Protein AF-A0A967KNW8-F1 (afdb_monomer_lite)

Foldseek 3Di:
DDDPDLADAFAADALDPPDPCVVCCVVQVWDFDPDPVRGTCAGPVGHNVNNVVSVVVRVVCCVPRNVPD

Sequence (69 aa):
MALQPHHLQIEPVKLLPGSPLRDQAAELQIHFDPNPPYTILDSPNFPYEDLHRLQDISRILDLTYNSGC

Structure (mmCIF, N/CA/C/O backbone):
data_AF-A0A967KNW8-F1
#
_entry.id   AF-A0A967KNW8-F1
#
loop_
_atom_site.group_PDB
_atom_site.id
_atom_site.type_symbol
_atom_site.label_atom_id
_atom_site.label_alt_id
_atom_site.label_comp_id
_atom_site.label_asym_id
_atom_site.label_entity_id
_atom_site.label_seq_id
_atom_site.pdbx_PDB_ins_code
_atom_site.Cartn_x
_atom_site.Cartn_y
_atom_site.Cartn_z
_atom_site.occupancy
_atom_site.B_iso_or_equiv
_atom_site.auth_seq_id
_atom_site.auth_comp_id
_atom_site.auth_asym_id
_atom_site.auth_atom_id
_atom_site.pdbx_PDB_model_num
ATOM 1 N N . MET A 1 1 ? 13.500 21.343 -12.249 1.00 48.12 1 MET A N 1
ATOM 2 C CA . MET A 1 1 ? 14.330 20.188 -11.847 1.00 48.12 1 MET A CA 1
ATOM 3 C C . MET A 1 1 ? 13.505 18.938 -12.069 1.00 48.12 1 MET A C 1
ATOM 5 O O . MET A 1 1 ? 12.434 18.848 -11.487 1.00 48.12 1 MET A O 1
ATOM 9 N N . ALA A 1 2 ? 13.945 18.040 -12.949 1.00 77.00 2 ALA A N 1
ATOM 10 C CA . ALA A 1 2 ? 13.321 16.728 -13.094 1.00 77.00 2 ALA A CA 1
ATOM 11 C C . ALA A 1 2 ? 14.001 15.764 -12.115 1.00 77.00 2 ALA A C 1
ATOM 13 O O . ALA A 1 2 ? 15.227 15.760 -12.017 1.00 77.00 2 ALA A O 1
ATOM 14 N N . LEU A 1 3 ? 13.213 14.988 -11.375 1.00 73.31 3 LEU A N 1
ATOM 15 C CA . LEU A 1 3 ? 13.729 13.871 -10.590 1.00 73.31 3 LEU A CA 1
ATOM 16 C C . LEU A 1 3 ? 14.256 12.827 -11.592 1.00 73.31 3 LEU A C 1
ATOM 18 O O . LEU A 1 3 ? 13.512 12.410 -12.475 1.00 73.31 3 LEU A O 1
ATOM 22 N N . GLN A 1 4 ? 15.533 12.452 -11.496 1.00 84.81 4 GLN A N 1
ATOM 23 C CA . GLN A 1 4 ? 16.176 11.409 -12.312 1.00 84.81 4 GLN A CA 1
ATOM 24 C C . GLN A 1 4 ? 16.478 10.199 -11.416 1.00 84.81 4 GLN A C 1
ATOM 26 O O . GLN A 1 4 ? 17.634 9.992 -11.041 1.00 84.81 4 GLN A O 1
ATOM 31 N N . PRO A 1 5 ? 15.451 9.466 -10.948 1.00 88.94 5 PRO A N 1
ATOM 32 C CA . PRO A 1 5 ? 15.688 8.329 -10.074 1.00 88.94 5 PRO A CA 1
ATOM 33 C C . PRO A 1 5 ? 16.434 7.219 -10.827 1.00 88.94 5 PRO A C 1
ATOM 35 O O . PRO A 1 5 ? 16.308 7.074 -12.032 1.00 88.94 5 PRO A O 1
ATOM 38 N N . HIS A 1 6 ? 17.211 6.410 -10.111 1.00 88.62 6 HIS A N 1
ATOM 39 C CA . HIS A 1 6 ? 17.788 5.188 -10.689 1.00 88.62 6 HIS A CA 1
ATOM 40 C C . HIS A 1 6 ? 16.786 4.026 -10.672 1.00 88.62 6 HIS A C 1
ATOM 42 O O . HIS A 1 6 ? 16.943 3.065 -11.413 1.00 88.62 6 HIS A O 1
ATOM 48 N N . HIS A 1 7 ? 15.782 4.111 -9.796 1.00 90.75 7 HIS A N 1
ATOM 49 C CA . HIS A 1 7 ? 14.748 3.105 -9.620 1.00 90.75 7 HIS A CA 1
ATOM 50 C C . HIS A 1 7 ? 13.441 3.788 -9.217 1.00 90.75 7 HIS A C 1
ATOM 52 O O . HIS A 1 7 ? 13.450 4.691 -8.374 1.00 90.75 7 HIS A O 1
ATOM 58 N N . LEU A 1 8 ? 12.325 3.358 -9.794 1.00 91.75 8 LEU A N 1
ATOM 59 C CA . LEU A 1 8 ? 10.989 3.847 -9.474 1.00 91.75 8 LEU A CA 1
ATOM 60 C C . LEU A 1 8 ? 10.122 2.681 -9.003 1.00 91.75 8 LEU A C 1
ATOM 62 O O . LEU A 1 8 ? 9.993 1.691 -9.710 1.00 91.75 8 LEU A O 1
ATOM 66 N N . GLN A 1 9 ? 9.515 2.808 -7.826 1.00 91.19 9 GLN A N 1
ATOM 67 C CA . GLN A 1 9 ? 8.663 1.771 -7.247 1.00 91.19 9 GLN A CA 1
ATOM 68 C C . GLN A 1 9 ? 7.281 2.344 -6.956 1.00 91.19 9 GLN A C 1
ATOM 70 O O . GLN A 1 9 ? 7.162 3.430 -6.383 1.00 91.19 9 GLN A O 1
ATOM 75 N N . ILE A 1 10 ? 6.246 1.612 -7.357 1.00 92.94 10 ILE A N 1
ATOM 76 C CA . ILE A 1 10 ? 4.852 1.984 -7.141 1.00 92.94 10 ILE A CA 1
ATOM 77 C C . ILE A 1 10 ? 4.179 0.824 -6.411 1.00 92.94 10 ILE A C 1
ATOM 79 O O . ILE A 1 10 ? 4.035 -0.260 -6.956 1.00 92.94 10 ILE A O 1
ATOM 83 N N . GLU A 1 11 ? 3.743 1.048 -5.175 1.00 92.12 11 GLU A N 1
ATOM 84 C CA . GLU A 1 11 ? 3.014 0.039 -4.406 1.00 92.12 11 GLU A CA 1
ATOM 85 C C . GLU A 1 11 ? 1.702 0.608 -3.865 1.00 92.12 11 GLU A C 1
ATOM 87 O O . GLU A 1 11 ? 1.646 1.788 -3.501 1.00 92.12 11 GLU A O 1
ATOM 92 N N . PRO A 1 12 ? 0.651 -0.223 -3.752 1.00 91.88 12 PRO A N 1
ATOM 93 C CA . PRO A 1 12 ? -0.522 0.129 -2.971 1.00 91.88 12 PRO A CA 1
ATOM 94 C C . PRO A 1 12 ? -0.158 0.422 -1.509 1.00 91.88 12 PRO A C 1
ATOM 96 O O . PRO A 1 12 ? 0.739 -0.195 -0.926 1.00 91.88 12 PRO A O 1
ATOM 99 N N . VAL A 1 13 ? -0.890 1.352 -0.893 1.00 93.56 13 VAL A N 1
ATOM 100 C CA . VAL A 1 13 ? -0.671 1.726 0.508 1.00 93.56 13 VAL A CA 1
ATOM 101 C C . VAL A 1 13 ? -1.022 0.573 1.458 1.00 93.56 13 VAL A C 1
ATOM 103 O O . VAL A 1 13 ? -1.962 -0.191 1.224 1.00 93.56 13 VAL A O 1
ATOM 106 N N . LYS A 1 14 ? -0.263 0.459 2.553 1.00 95.31 14 LYS A N 1
ATOM 107 C CA . LYS A 1 14 ? -0.457 -0.544 3.609 1.00 95.31 14 LYS A CA 1
ATOM 108 C C . LYS A 1 14 ? -0.978 0.133 4.873 1.00 95.31 14 LYS A C 1
ATOM 110 O O . LYS A 1 14 ? -0.365 1.078 5.371 1.00 95.31 14 LYS A O 1
ATOM 115 N N . LEU A 1 15 ? -2.089 -0.361 5.410 1.00 96.75 15 LEU A N 1
ATOM 116 C CA . LEU A 1 15 ? -2.744 0.175 6.603 1.00 96.75 15 LEU A CA 1
ATOM 117 C C . LEU A 1 15 ? -2.188 -0.516 7.855 1.00 96.75 15 LEU A C 1
ATOM 119 O O . LEU A 1 15 ? -2.794 -1.413 8.452 1.00 96.75 15 LEU A O 1
ATOM 123 N N . LEU A 1 16 ? -0.978 -0.104 8.237 1.00 97.19 16 LEU A N 1
ATOM 124 C CA . LEU A 1 16 ? -0.229 -0.711 9.337 1.00 97.19 16 LEU A CA 1
ATOM 125 C C . LEU A 1 16 ? -0.949 -0.535 10.691 1.00 97.19 16 LEU A C 1
ATOM 127 O O . LEU A 1 16 ? -1.543 0.523 10.929 1.00 97.19 16 LEU A O 1
ATOM 131 N N . PRO A 1 17 ? -0.895 -1.533 11.596 1.00 95.62 17 PRO A N 1
ATOM 132 C CA . PRO A 1 17 ? -1.412 -1.399 12.958 1.00 95.62 17 PRO A CA 1
ATOM 133 C C . PRO A 1 17 ? -0.851 -0.157 13.668 1.00 95.62 17 PRO A C 1
ATOM 135 O O . PRO A 1 17 ? 0.361 0.041 13.692 1.00 95.6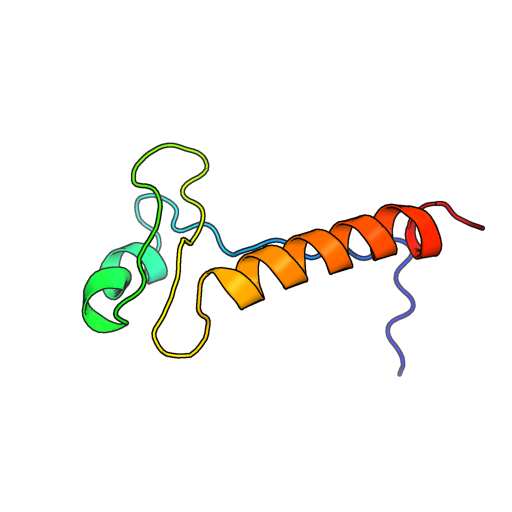2 17 PRO A O 1
ATOM 138 N N . GLY A 1 18 ? -1.732 0.674 14.234 1.00 94.69 18 GLY A N 1
ATOM 139 C CA . GLY A 1 18 ? -1.362 1.916 14.926 1.00 94.69 18 GLY A CA 1
ATOM 140 C C . GLY A 1 18 ? -1.017 3.099 14.013 1.00 94.69 18 GLY A C 1
ATOM 141 O O . GLY A 1 18 ? -0.565 4.129 14.509 1.00 94.69 18 GLY A O 1
ATOM 142 N N . SER A 1 19 ? -1.192 2.973 12.692 1.00 96.69 19 SER A N 1
ATOM 143 C CA . SER A 1 19 ? -1.071 4.117 11.783 1.00 96.69 19 SER A CA 1
ATOM 144 C C . SER A 1 19 ? -2.363 4.949 11.767 1.00 96.69 19 SER A C 1
ATOM 146 O O . SER A 1 19 ? -3.447 4.364 11.711 1.00 96.69 19 SER A O 1
ATOM 148 N N . PRO A 1 20 ? -2.282 6.294 11.704 1.00 97.19 20 PRO A N 1
ATOM 149 C CA . PRO A 1 20 ? -3.472 7.146 11.634 1.00 97.19 20 PRO A CA 1
ATOM 150 C C . PRO A 1 20 ? -4.403 6.802 10.467 1.00 97.19 20 PRO A C 1
ATOM 152 O O . PRO A 1 20 ? -5.619 6.867 10.603 1.00 97.19 20 PRO A O 1
ATOM 155 N N . LEU A 1 21 ? -3.838 6.381 9.329 1.00 95.38 21 LEU A N 1
ATOM 156 C CA . LEU A 1 21 ? -4.617 5.976 8.160 1.00 95.38 21 LEU A CA 1
ATOM 157 C C . LEU A 1 21 ? -5.470 4.729 8.437 1.00 95.38 21 LEU A C 1
ATOM 159 O O . LEU A 1 21 ? -6.587 4.632 7.940 1.00 95.38 21 LEU A O 1
ATOM 163 N N . ARG A 1 22 ? -4.962 3.786 9.244 1.00 96.56 22 ARG A N 1
ATOM 164 C CA . ARG A 1 22 ? -5.733 2.617 9.681 1.00 96.56 22 ARG A CA 1
ATOM 165 C C . ARG A 1 22 ? -6.847 3.016 10.640 1.00 96.56 22 ARG A C 1
ATOM 167 O O . ARG A 1 22 ? -7.960 2.522 10.493 1.00 96.56 22 ARG A O 1
ATOM 174 N N . ASP A 1 23 ? -6.563 3.916 11.577 1.00 96.88 23 ASP 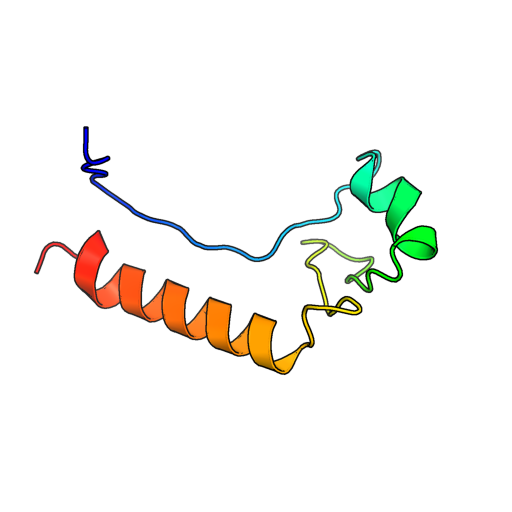A N 1
ATOM 175 C CA . ASP A 1 23 ? -7.552 4.389 12.553 1.00 96.88 23 ASP A CA 1
ATOM 176 C C . ASP A 1 23 ? -8.700 5.157 11.871 1.00 96.88 23 ASP A C 1
ATOM 178 O O . ASP A 1 23 ? -9.853 5.058 12.284 1.00 96.88 23 ASP A O 1
ATOM 182 N N . GLN A 1 24 ? -8.394 5.864 10.780 1.00 97.31 24 GLN A N 1
ATOM 183 C CA . GLN A 1 24 ? -9.348 6.628 9.967 1.00 97.31 24 GLN A CA 1
ATOM 184 C C . GLN A 1 24 ? -9.993 5.811 8.834 1.00 97.31 24 GLN A C 1
ATOM 186 O O . GLN A 1 24 ? -10.845 6.333 8.117 1.00 97.31 24 GLN A O 1
ATOM 191 N N . ALA A 1 25 ? -9.622 4.538 8.648 1.00 97.00 25 ALA A N 1
ATOM 192 C CA . ALA A 1 25 ? -10.026 3.752 7.479 1.00 97.00 25 ALA A CA 1
ATOM 193 C C . ALA A 1 25 ? -11.549 3.650 7.320 1.00 97.00 25 ALA A C 1
ATOM 195 O O . ALA A 1 25 ? -12.060 3.775 6.213 1.00 97.00 25 ALA A O 1
ATOM 196 N N . ALA A 1 26 ? -12.282 3.482 8.424 1.00 96.62 26 ALA A N 1
ATOM 197 C CA . ALA A 1 26 ? -13.741 3.402 8.395 1.00 96.62 26 ALA A CA 1
ATOM 198 C C . ALA A 1 26 ? -14.398 4.729 7.973 1.00 96.62 26 ALA A C 1
ATOM 200 O O . ALA A 1 26 ? -15.339 4.721 7.184 1.00 96.62 26 ALA A O 1
ATOM 201 N N . GLU A 1 27 ? -13.890 5.861 8.468 1.00 97.69 27 GLU A N 1
ATOM 202 C CA . GLU A 1 27 ? -14.387 7.201 8.121 1.00 97.69 27 GLU A CA 1
ATOM 203 C C . GLU A 1 27 ? -14.112 7.532 6.650 1.00 97.69 27 GLU A C 1
ATOM 205 O O . GLU A 1 27 ? -14.979 8.049 5.950 1.00 97.69 27 GLU A O 1
ATOM 210 N N . LEU A 1 28 ? -12.924 7.166 6.167 1.00 96.56 28 LEU A N 1
ATOM 211 C CA . LEU A 1 28 ? -12.496 7.354 4.780 1.00 96.56 28 LEU A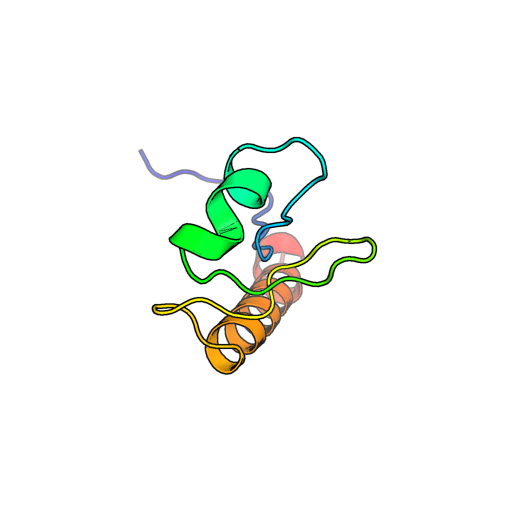 CA 1
ATOM 212 C C . LEU A 1 28 ? -13.031 6.273 3.825 1.00 96.56 28 LEU A C 1
ATOM 214 O O . LEU A 1 28 ? -12.735 6.317 2.632 1.00 96.56 28 LEU A O 1
ATOM 218 N N . GLN A 1 29 ? -13.799 5.306 4.341 1.00 97.50 29 GLN A N 1
ATOM 219 C CA . GLN A 1 29 ? -14.343 4.165 3.598 1.00 97.50 29 GLN A C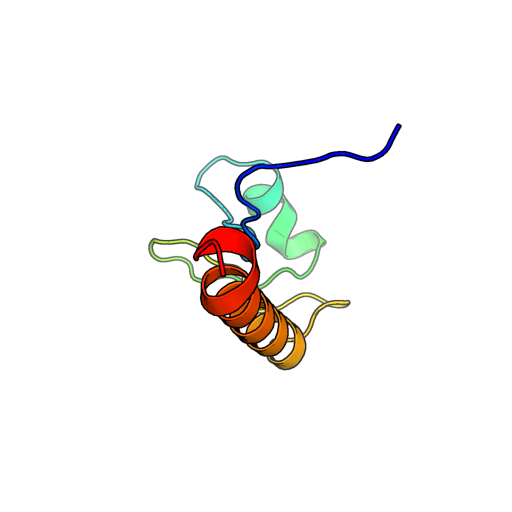A 1
ATOM 220 C C . GLN A 1 29 ? -13.264 3.364 2.844 1.00 97.50 29 GLN A C 1
ATOM 222 O O . GLN A 1 29 ? -13.478 2.892 1.730 1.00 97.50 29 GLN A O 1
ATOM 227 N N . ILE A 1 30 ? -12.082 3.233 3.447 1.00 97.06 30 ILE A N 1
ATOM 228 C CA . ILE A 1 30 ? -10.971 2.445 2.919 1.00 97.06 30 ILE A CA 1
ATOM 229 C C . ILE A 1 30 ? -11.132 1.004 3.394 1.00 97.06 30 ILE A C 1
ATOM 231 O O . ILE A 1 30 ? -11.077 0.720 4.594 1.00 97.06 30 ILE A O 1
ATOM 235 N N . HIS A 1 31 ? -11.261 0.079 2.450 1.00 96.38 31 HIS A N 1
ATOM 236 C CA . HIS A 1 31 ? -11.222 -1.350 2.732 1.00 96.38 31 HIS A CA 1
ATOM 237 C C . HIS A 1 31 ? -9.797 -1.870 2.559 1.00 96.38 31 HIS A C 1
ATOM 239 O O . HIS A 1 31 ? -9.089 -1.497 1.625 1.00 96.38 31 HIS A O 1
ATOM 245 N N . PHE A 1 32 ? -9.352 -2.732 3.468 1.00 96.62 32 PHE A N 1
ATOM 246 C CA . PHE A 1 32 ? -7.998 -3.282 3.472 1.00 96.62 32 PHE A CA 1
ATOM 247 C C . PHE A 1 32 ? -7.984 -4.693 4.068 1.00 96.62 32 PHE A C 1
ATOM 249 O O . PHE A 1 32 ? -8.893 -5.059 4.817 1.00 96.62 32 PHE A O 1
ATOM 256 N N . ASP A 1 33 ? -6.958 -5.487 3.753 1.00 95.88 33 ASP A N 1
ATOM 257 C CA . ASP A 1 33 ? -6.783 -6.814 4.353 1.00 95.88 33 ASP A CA 1
ATOM 258 C C . ASP A 1 33 ? -6.389 -6.670 5.836 1.00 95.88 33 ASP A C 1
ATOM 260 O O . ASP A 1 33 ? -5.378 -6.034 6.148 1.00 95.88 33 ASP A O 1
ATOM 264 N N . PRO A 1 34 ? -7.144 -7.236 6.792 1.00 93.94 34 PRO A N 1
ATOM 265 C CA . PRO A 1 34 ? -6.761 -7.186 8.198 1.00 93.94 34 PRO A CA 1
ATOM 266 C C . PRO A 1 34 ? -5.501 -8.005 8.510 1.00 93.94 34 PRO A C 1
ATOM 268 O O . PRO A 1 34 ? -4.918 -7.793 9.575 1.00 93.94 34 PRO A O 1
ATOM 271 N N . ASN A 1 35 ? -5.078 -8.910 7.624 1.00 96.19 35 ASN A N 1
ATOM 272 C CA . ASN A 1 35 ? -3.865 -9.708 7.759 1.00 96.19 35 ASN A CA 1
ATOM 273 C C . ASN A 1 35 ? -2.677 -9.032 7.058 1.00 96.19 35 ASN A C 1
ATOM 275 O O . ASN A 1 35 ? -2.856 -8.325 6.063 1.00 96.19 35 ASN A O 1
ATOM 279 N N . PRO A 1 36 ? -1.436 -9.261 7.530 1.00 93.81 36 PRO A N 1
ATOM 280 C CA . PRO A 1 36 ? -0.245 -8.863 6.791 1.00 93.81 36 PRO A CA 1
ATOM 281 C C . PRO A 1 36 ? -0.311 -9.357 5.336 1.00 93.81 36 PRO A C 1
ATOM 283 O O . PRO A 1 36 ? -0.626 -10.529 5.122 1.00 93.81 36 PRO A O 1
ATOM 286 N N . PRO A 1 37 ? 0.016 -8.506 4.346 1.00 94.19 37 PRO A N 1
ATOM 287 C CA . PRO A 1 37 ? 0.739 -7.231 4.465 1.00 94.19 37 PRO A CA 1
ATOM 288 C C . PRO A 1 37 ? -0.115 -5.962 4.702 1.00 94.19 37 PRO A C 1
ATOM 290 O O . PRO A 1 37 ? 0.423 -4.860 4.604 1.00 94.19 37 PRO A O 1
ATOM 293 N N . TYR A 1 38 ? -1.397 -6.090 5.063 1.00 96.19 38 TYR A N 1
ATOM 294 C CA . TYR A 1 38 ? -2.336 -4.985 5.332 1.00 96.19 38 TYR A CA 1
ATOM 295 C C . TYR A 1 38 ? -2.631 -4.077 4.138 1.00 96.19 38 TYR A C 1
ATOM 297 O O . TYR A 1 38 ? -2.817 -2.866 4.283 1.00 96.19 38 TYR A O 1
ATOM 305 N N . THR A 1 39 ? -2.611 -4.648 2.941 1.00 95.06 39 THR A N 1
ATOM 306 C CA . THR A 1 39 ? -2.773 -3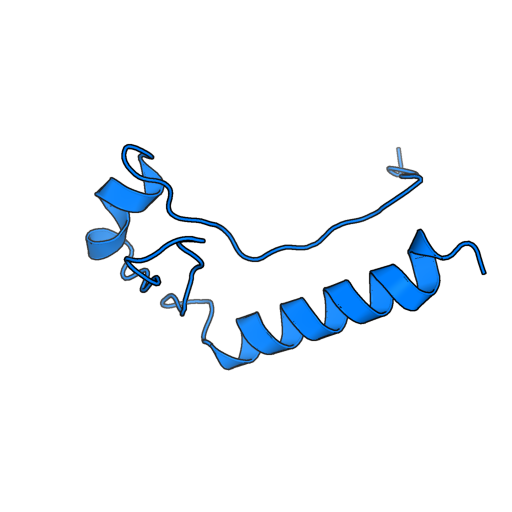.891 1.702 1.00 95.06 39 THR A CA 1
ATOM 307 C C . THR A 1 39 ? -4.204 -3.386 1.548 1.00 95.06 39 THR A C 1
ATOM 309 O O . THR A 1 39 ? -5.161 -4.080 1.896 1.00 95.06 39 THR A O 1
ATOM 312 N N . ILE A 1 40 ? -4.345 -2.176 1.008 1.00 96.12 40 ILE A N 1
ATOM 313 C CA . ILE A 1 40 ? -5.631 -1.633 0.565 1.00 96.12 40 ILE A CA 1
ATOM 314 C C . ILE A 1 40 ? -6.293 -2.541 -0.489 1.00 96.12 40 ILE A C 1
ATOM 316 O O . ILE A 1 40 ? -5.633 -3.045 -1.397 1.00 96.12 40 ILE A O 1
ATOM 320 N N . LEU A 1 41 ? -7.602 -2.739 -0.362 1.00 95.25 41 LEU A N 1
ATOM 321 C CA . LEU A 1 41 ? -8.437 -3.500 -1.293 1.00 95.25 41 LEU A CA 1
ATOM 322 C C . LEU A 1 41 ? -9.222 -2.567 -2.217 1.00 95.25 41 LEU A C 1
ATOM 324 O O . LEU A 1 41 ? -9.280 -2.822 -3.416 1.00 95.25 41 LEU A O 1
ATOM 328 N N . ASP A 1 42 ? -9.776 -1.482 -1.670 1.00 96.38 42 ASP A N 1
ATOM 329 C CA . ASP A 1 42 ? -10.459 -0.422 -2.413 1.00 96.38 42 ASP A CA 1
ATOM 330 C C . ASP A 1 42 ? -10.715 0.816 -1.529 1.00 96.38 42 ASP A C 1
ATOM 332 O O . ASP A 1 42 ? -10.524 0.798 -0.309 1.00 96.38 42 ASP A O 1
ATOM 336 N N . SER A 1 43 ? -11.116 1.914 -2.169 1.00 96.25 43 SER A N 1
ATOM 337 C CA . SER A 1 43 ? -11.591 3.153 -1.541 1.00 96.25 43 SER A CA 1
ATOM 338 C C . SER A 1 43 ? -12.577 3.874 -2.479 1.00 96.25 43 SER A C 1
ATOM 340 O O . SER A 1 43 ? -12.610 3.553 -3.671 1.00 96.25 43 SER A O 1
ATOM 342 N N . PRO A 1 44 ? -13.336 4.891 -2.022 1.00 95.75 44 PRO A N 1
ATOM 343 C CA . PRO A 1 44 ? -14.389 5.528 -2.825 1.00 95.75 44 PRO A CA 1
ATOM 344 C C . PRO A 1 44 ? -13.932 6.094 -4.172 1.00 95.75 44 PRO A C 1
ATOM 346 O O . PRO A 1 44 ? -14.700 6.130 -5.129 1.00 95.75 44 PRO A O 1
ATOM 349 N N . ASN A 1 45 ? -12.681 6.547 -4.249 1.00 92.81 45 ASN A N 1
ATOM 350 C CA . ASN A 1 45 ? -12.096 7.137 -5.453 1.00 92.81 45 ASN A CA 1
ATOM 351 C C . ASN A 1 45 ? -11.098 6.208 -6.149 1.00 92.81 45 ASN A C 1
ATOM 353 O O . ASN A 1 45 ? -10.498 6.611 -7.143 1.00 92.81 45 ASN A O 1
ATOM 357 N N . PHE A 1 46 ? -10.879 5.008 -5.610 1.00 92.75 46 PHE A N 1
ATOM 358 C CA . PHE A 1 46 ? -9.873 4.081 -6.106 1.00 92.75 46 PHE A CA 1
ATOM 359 C C . PHE A 1 46 ? -10.382 2.639 -5.967 1.00 92.75 46 PHE A C 1
ATOM 361 O O . PHE A 1 46 ? -10.123 1.986 -4.948 1.00 92.75 46 PHE A O 1
ATOM 368 N N . PRO A 1 47 ? -11.175 2.163 -6.945 1.00 94.31 47 PRO A N 1
ATOM 369 C CA . PRO A 1 47 ? -11.729 0.819 -6.932 1.00 94.31 47 PRO A CA 1
ATOM 370 C C . PRO A 1 47 ? -10.641 -0.241 -7.127 1.00 94.31 47 PRO A C 1
ATOM 372 O O . PRO A 1 47 ? -9.530 0.029 -7.591 1.00 94.31 47 PRO A O 1
ATOM 375 N N . TYR A 1 48 ? -10.996 -1.487 -6.823 1.00 92.25 48 TYR A N 1
ATOM 376 C CA . TYR A 1 48 ? -10.104 -2.641 -6.946 1.00 92.25 48 TYR A CA 1
ATOM 377 C C . TYR A 1 48 ? -9.465 -2.786 -8.341 1.00 92.25 48 TYR A C 1
ATOM 379 O O . TYR A 1 48 ? -8.291 -3.133 -8.457 1.00 92.25 48 TYR A O 1
ATOM 387 N N . GLU A 1 49 ? -10.211 -2.493 -9.411 1.00 94.44 49 GLU A N 1
ATOM 388 C CA . GLU A 1 49 ? -9.702 -2.577 -10.788 1.00 94.44 49 GLU A CA 1
ATOM 389 C C . GLU A 1 49 ? -8.538 -1.610 -11.054 1.00 94.44 49 GLU A C 1
ATOM 391 O O . GLU A 1 49 ? -7.558 -1.979 -11.706 1.00 94.44 49 GLU A O 1
ATOM 396 N N . ASP A 1 50 ? -8.590 -0.408 -10.479 1.00 94.62 50 ASP A N 1
ATOM 397 C CA . ASP A 1 50 ? -7.527 0.585 -10.611 1.00 94.62 50 ASP A CA 1
ATOM 398 C C . ASP A 1 50 ? -6.303 0.202 -9.772 1.00 94.62 50 ASP A C 1
ATOM 400 O O . ASP A 1 50 ? -5.166 0.357 -10.223 1.00 94.62 50 ASP A O 1
ATOM 404 N N . LEU A 1 51 ? -6.514 -0.384 -8.588 1.00 93.19 51 LEU A N 1
ATOM 405 C CA . LEU A 1 51 ? -5.441 -0.963 -7.770 1.00 93.19 51 LEU A CA 1
ATOM 406 C C . LEU A 1 51 ? -4.727 -2.113 -8.480 1.00 93.19 51 LEU A C 1
ATOM 408 O O . LEU A 1 51 ? -3.502 -2.228 -8.388 1.00 93.19 51 LEU A O 1
ATOM 412 N N . HIS A 1 52 ? -5.469 -2.960 -9.190 1.00 92.19 52 HIS A N 1
ATOM 413 C CA . HIS A 1 52 ? -4.885 -4.019 -10.008 1.00 92.19 52 HIS A CA 1
ATOM 414 C C . HIS A 1 52 ? -4.073 -3.428 -11.163 1.00 92.19 52 HIS A C 1
ATOM 416 O O . HIS A 1 52 ? -2.908 -3.774 -11.354 1.00 92.19 52 HIS A O 1
ATOM 422 N N . ARG A 1 53 ? -4.644 -2.463 -11.890 1.00 94.94 53 ARG A N 1
ATOM 423 C CA . ARG A 1 53 ? -3.953 -1.782 -12.991 1.00 94.94 53 ARG A CA 1
ATOM 424 C C . ARG A 1 53 ? -2.669 -1.088 -12.535 1.00 94.94 53 ARG A C 1
ATOM 426 O O . ARG A 1 53 ? -1.679 -1.078 -13.262 1.00 94.94 53 ARG A O 1
ATOM 433 N N . LEU A 1 54 ? -2.661 -0.520 -11.333 1.00 94.38 54 LEU A N 1
ATOM 434 C CA . LEU A 1 54 ? -1.479 0.100 -10.735 1.00 94.38 54 LEU A CA 1
ATOM 435 C C . LEU A 1 54 ? -0.369 -0.925 -10.453 1.00 94.38 54 LEU A C 1
ATOM 437 O O . LEU A 1 54 ? 0.802 -0.625 -10.683 1.00 94.38 54 LEU A O 1
ATOM 441 N N . GLN A 1 55 ? -0.718 -2.144 -10.035 1.00 92.75 55 GLN A N 1
ATOM 442 C CA . GLN A 1 55 ? 0.250 -3.239 -9.890 1.00 92.75 55 GLN A CA 1
ATOM 443 C C . GLN A 1 55 ? 0.837 -3.661 -11.244 1.00 92.75 55 GLN A C 1
ATOM 445 O O . GLN A 1 55 ? 2.051 -3.854 -11.346 1.00 92.75 55 GLN A O 1
ATOM 450 N N . ASP A 1 56 ? 0.016 -3.723 -12.297 1.00 95.12 56 ASP A N 1
ATOM 451 C CA . ASP A 1 56 ? 0.492 -4.006 -13.658 1.00 95.12 56 ASP A CA 1
ATOM 452 C C . ASP A 1 56 ? 1.475 -2.929 -14.142 1.00 95.12 56 ASP A C 1
ATOM 454 O O . ASP A 1 56 ? 2.537 -3.244 -14.683 1.00 95.12 56 ASP A O 1
ATOM 458 N N . ILE A 1 57 ? 1.164 -1.651 -13.894 1.00 95.56 57 ILE A N 1
ATOM 459 C CA . ILE A 1 57 ? 2.057 -0.527 -14.210 1.00 95.56 57 ILE A CA 1
ATOM 460 C C . ILE A 1 57 ? 3.371 -0.644 -13.436 1.00 95.56 57 ILE A C 1
ATOM 462 O O . ILE A 1 57 ? 4.433 -0.493 -14.041 1.00 95.56 57 ILE A O 1
ATOM 466 N N . SER A 1 58 ? 3.328 -0.949 -12.133 1.00 94.56 58 SER A N 1
ATOM 467 C CA . SER A 1 58 ? 4.550 -1.166 -11.347 1.00 94.56 58 SER A CA 1
ATOM 468 C C . SER A 1 58 ? 5.409 -2.269 -11.955 1.00 94.56 58 SER A C 1
ATOM 470 O O . SER A 1 58 ? 6.611 -2.089 -12.130 1.00 94.56 58 SER A O 1
ATOM 472 N N . ARG A 1 59 ? 4.797 -3.386 -12.359 1.00 94.19 59 ARG A N 1
ATOM 473 C CA . ARG A 1 59 ? 5.520 -4.496 -12.986 1.00 94.19 59 ARG A CA 1
ATOM 474 C C . ARG A 1 59 ? 6.147 -4.102 -14.323 1.00 94.19 59 ARG A C 1
ATOM 476 O O . ARG A 1 59 ? 7.254 -4.535 -14.628 1.00 94.19 59 ARG A O 1
ATOM 483 N N . ILE A 1 60 ? 5.467 -3.287 -15.126 1.00 94.88 60 ILE A N 1
ATOM 484 C CA . ILE A 1 60 ? 6.027 -2.773 -16.382 1.00 94.88 60 ILE A CA 1
ATOM 485 C C . ILE A 1 60 ? 7.216 -1.851 -16.102 1.00 94.88 60 ILE A C 1
ATOM 487 O O . ILE A 1 60 ? 8.233 -1.962 -16.786 1.00 94.88 60 ILE A O 1
ATOM 491 N N . LEU A 1 61 ? 7.124 -0.970 -15.102 1.00 94.12 61 LEU A N 1
ATOM 492 C CA . LEU A 1 61 ? 8.234 -0.100 -14.701 1.00 94.12 61 LEU A CA 1
ATOM 493 C C . LEU A 1 61 ? 9.446 -0.913 -14.252 1.00 94.12 61 LEU A C 1
ATOM 495 O O . LEU A 1 61 ? 10.563 -0.608 -14.671 1.00 94.12 61 LEU A 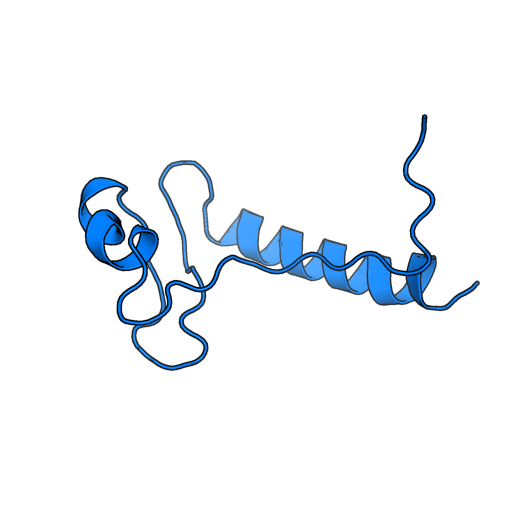O 1
ATOM 499 N N . ASP A 1 62 ? 9.221 -1.987 -13.496 1.00 93.38 62 ASP A N 1
ATOM 500 C CA . ASP A 1 62 ? 10.286 -2.899 -13.092 1.00 93.38 62 ASP A CA 1
ATOM 501 C C . ASP A 1 62 ? 10.993 -3.524 -14.301 1.00 93.38 62 ASP A C 1
ATOM 503 O O . ASP A 1 62 ? 12.221 -3.529 -14.377 1.00 93.38 62 ASP A O 1
ATOM 507 N N . LEU A 1 63 ? 10.227 -3.998 -15.287 1.00 92.88 63 LEU A N 1
ATOM 508 C CA . LEU A 1 63 ? 10.757 -4.671 -16.478 1.00 92.88 63 LEU A CA 1
ATOM 509 C C . LEU A 1 63 ? 11.392 -3.729 -17.509 1.00 92.88 63 LEU A C 1
ATOM 511 O O . LEU A 1 63 ? 12.144 -4.193 -18.361 1.00 92.88 63 LEU A O 1
ATOM 515 N N . THR A 1 64 ? 11.073 -2.436 -17.472 1.00 92.38 64 THR A N 1
ATOM 516 C CA . THR A 1 64 ? 11.525 -1.467 -18.482 1.00 92.38 64 THR A CA 1
ATOM 517 C C . THR A 1 64 ? 12.501 -0.462 -17.888 1.00 92.38 64 THR A C 1
ATOM 519 O O . THR A 1 64 ? 13.684 -0.495 -18.207 1.00 92.38 64 THR A O 1
ATOM 522 N N . TYR A 1 65 ? 12.025 0.396 -16.987 1.00 91.19 65 TYR A N 1
ATOM 523 C CA . TYR A 1 65 ? 12.803 1.484 -16.403 1.00 91.19 65 TYR A CA 1
ATOM 524 C C . TYR A 1 65 ? 13.872 0.980 -15.430 1.00 91.19 65 TYR A C 1
ATOM 526 O O . TYR A 1 65 ? 15.036 1.361 -15.527 1.00 91.19 65 TYR A O 1
ATOM 534 N N . ASN A 1 66 ? 13.492 0.089 -14.515 1.00 90.81 66 ASN A N 1
ATOM 535 C CA . ASN A 1 66 ? 14.385 -0.386 -13.456 1.00 90.81 66 ASN A CA 1
ATOM 536 C C . ASN A 1 66 ? 15.366 -1.467 -13.933 1.00 90.81 66 ASN A C 1
ATOM 538 O O . ASN A 1 66 ? 16.412 -1.666 -13.320 1.00 90.81 66 ASN A O 1
ATOM 542 N N . SER A 1 67 ? 15.043 -2.160 -15.029 1.00 84.69 67 SER A N 1
ATOM 543 C CA . SER A 1 67 ? 15.869 -3.235 -15.594 1.00 84.69 67 SER A CA 1
ATOM 544 C C . SER A 1 67 ? 17.019 -2.736 -16.484 1.00 84.69 67 SER A C 1
ATOM 546 O O . SER A 1 67 ? 17.763 -3.553 -17.024 1.00 84.69 67 SER A O 1
ATOM 548 N N . GLY A 1 68 ? 17.202 -1.416 -16.625 1.00 70.06 68 GLY A N 1
ATOM 549 C CA . GLY A 1 68 ? 18.370 -0.817 -17.283 1.00 70.06 68 GLY A CA 1
ATOM 550 C C . GLY A 1 68 ? 18.496 -1.097 -18.786 1.00 70.06 68 GLY A C 1
ATOM 551 O O . GLY A 1 68 ? 19.619 -1.119 -19.291 1.00 70.06 68 GLY A O 1
ATOM 552 N N . CYS A 1 69 ? 17.376 -1.348 -19.475 1.00 51.66 69 CYS A N 1
ATOM 553 C CA . CYS A 1 69 ? 17.335 -1.471 -20.936 1.00 51.66 69 CYS A CA 1
ATOM 554 C C . CYS A 1 69 ? 17.475 -0.113 -21.637 1.00 51.66 69 CYS A C 1
ATOM 556 O O . CYS A 1 69 ? 16.946 0.891 -21.107 1.00 51.66 69 CYS A O 1
#

pLDDT: mean 92.02, std 8.84, range [48.12, 97.69]

Radius of gyration: 14.64 Å; chains: 1; bounding box: 33×30×36 Å

Secondary structure (DSSP, 8-state):
-----S-------B--TT-HHHHTTTTTT-EE-SSTT-BEEEBTTB-HHHHHHHHHHHHHHHHHTTTT-